Protein AF-A0A1Y0HPJ5-F1 (afdb_monomer_lite)

Secondary structure (DSSP, 8-state):
-----------------------S------S------TTHHHHHHHHHHHHHHHHHHHHH---HHHHHHHHHHHHHHHHHHTS-S-HHHHHHHHHHHHHH-TTS---HHHHHHHHHHHHT-

pLDDT: mean 70.72, std 22.65, range [31.81, 96.0]

Foldseek 3Di:
DDDDDDDDDDDDDDDDDDDDDDDDDDDDDDDDDDDDDPVVVVLVVLLVVLLVVLVVVLVVDPDQQVNLQSVLLSVQLVVLVPDPDALVSSLVSSLVRSVVPVVGNHPSVSSSVSSCVSRPD

Sequence (121 aa):
MFKQISLLSLLVVGLNADNINMQNTGTITNYGTVNNIQNNDSEKAKFDSKIVKLAQSVGSNPNSDDRDTFIGVLEGAKNANQYNISAKEKSEKCIEHSVGLNFLKINVKLARHECEKIFLN

Structure (mmCIF, N/CA/C/O backbone):
data_AF-A0A1Y0HPJ5-F1
#
_entry.id   AF-A0A1Y0HPJ5-F1
#
loop_
_atom_site.group_PDB
_atom_site.id
_atom_site.type_symbol
_atom_site.label_atom_id
_atom_site.label_alt_id
_atom_site.label_comp_id
_atom_site.label_asym_id
_atom_site.label_entity_id
_atom_site.label_seq_id
_atom_site.pdbx_PDB_ins_code
_atom_site.Cartn_x
_atom_site.Cartn_y
_atom_site.Cartn_z
_atom_site.occupancy
_atom_site.B_iso_or_equiv
_atom_site.auth_seq_id
_atom_site.auth_comp_id
_atom_site.auth_asym_id
_atom_site.auth_atom_id
_atom_site.pdbx_PDB_model_num
ATOM 1 N N . MET A 1 1 ? -37.976 -16.311 -25.067 1.00 50.56 1 MET A N 1
ATOM 2 C CA . MET A 1 1 ? -36.966 -16.677 -24.045 1.00 50.56 1 MET A CA 1
ATOM 3 C C . MET A 1 1 ? -35.683 -15.895 -24.325 1.00 50.56 1 MET A C 1
ATOM 5 O O . MET A 1 1 ? -35.414 -15.682 -25.496 1.00 50.56 1 MET A O 1
ATOM 9 N N . PHE A 1 2 ? -34.948 -15.525 -23.262 1.00 40.94 2 PHE A N 1
ATOM 10 C CA . PHE A 1 2 ? -33.711 -14.707 -23.154 1.00 40.94 2 PHE A CA 1
ATOM 11 C C . PHE A 1 2 ? -33.847 -13.253 -22.626 1.00 40.94 2 PHE A C 1
ATOM 13 O O . PHE A 1 2 ? -34.012 -12.300 -23.370 1.00 40.94 2 PHE A O 1
ATOM 20 N N . LYS A 1 3 ? -33.800 -13.194 -21.281 1.00 38.97 3 LYS A N 1
ATOM 21 C CA . LYS A 1 3 ? -33.119 -12.316 -20.291 1.00 38.97 3 LYS A CA 1
ATOM 22 C C . LYS A 1 3 ? -32.933 -10.789 -20.489 1.00 38.97 3 LYS A C 1
ATOM 24 O O . LYS A 1 3 ? -32.384 -10.322 -21.475 1.00 38.97 3 LYS A O 1
ATOM 29 N N . GLN A 1 4 ? -33.274 -10.076 -19.402 1.00 47.34 4 GLN A N 1
ATOM 30 C CA . GLN A 1 4 ? -32.910 -8.702 -19.004 1.00 47.34 4 GLN A CA 1
ATOM 31 C C . GLN A 1 4 ? -31.401 -8.408 -19.055 1.00 47.34 4 GLN A C 1
ATOM 33 O O . GLN A 1 4 ? -30.631 -9.261 -18.620 1.00 47.34 4 GLN A O 1
ATOM 38 N N . ILE A 1 5 ? -31.036 -7.149 -19.350 1.00 55.66 5 ILE A N 1
ATOM 39 C CA . ILE A 1 5 ? -30.035 -6.371 -18.590 1.00 55.66 5 ILE A CA 1
ATOM 40 C C . ILE A 1 5 ? -30.529 -4.918 -18.471 1.00 55.66 5 ILE A C 1
ATOM 42 O O . ILE A 1 5 ? -30.814 -4.257 -19.465 1.00 55.66 5 ILE A O 1
ATOM 46 N N . SER A 1 6 ? -30.649 -4.467 -17.223 1.00 49.38 6 SER A N 1
ATOM 47 C CA . SER A 1 6 ? -30.836 -3.080 -16.789 1.00 49.38 6 SER A CA 1
ATOM 48 C C . SER A 1 6 ? -29.515 -2.320 -16.907 1.00 49.38 6 SER A C 1
ATOM 50 O O . SER A 1 6 ? -28.481 -2.882 -16.551 1.00 49.38 6 SER A O 1
ATOM 52 N N . LEU A 1 7 ? -29.539 -1.044 -17.298 1.00 35.84 7 LEU A N 1
ATOM 53 C CA . LEU A 1 7 ? -28.517 -0.105 -16.843 1.00 35.84 7 LEU A CA 1
ATOM 54 C C . LEU A 1 7 ? -29.135 1.279 -16.618 1.00 35.84 7 LEU A C 1
ATOM 56 O O . LEU A 1 7 ? -29.641 1.920 -17.537 1.00 35.84 7 LEU A O 1
ATOM 60 N N . LEU A 1 8 ? -29.110 1.670 -15.345 1.00 40.19 8 LEU A N 1
ATOM 61 C CA . LEU A 1 8 ? -29.495 2.955 -14.775 1.00 40.19 8 LEU A CA 1
ATOM 62 C C . LEU A 1 8 ? -29.029 4.139 -15.636 1.00 40.19 8 LEU A C 1
ATOM 64 O O . LEU A 1 8 ? -27.839 4.328 -15.881 1.00 40.19 8 LEU A O 1
ATOM 68 N N . SER A 1 9 ? -29.984 4.981 -16.006 1.00 42.53 9 SER A N 1
ATOM 69 C CA . SER A 1 9 ? -29.778 6.338 -16.497 1.00 42.53 9 SER A CA 1
ATOM 70 C C . SER A 1 9 ? -29.038 7.182 -15.453 1.00 42.53 9 SER A C 1
ATOM 72 O O . SER A 1 9 ? -29.535 7.377 -14.342 1.00 42.53 9 SER A O 1
ATOM 74 N N . LEU A 1 10 ? -27.849 7.670 -15.824 1.00 37.00 10 LEU A N 1
ATOM 75 C CA . LEU A 1 10 ? -27.049 8.619 -15.050 1.00 37.00 10 LEU A CA 1
ATOM 76 C C . LEU A 1 10 ? -27.862 9.886 -14.752 1.00 37.00 10 LEU A C 1
ATOM 78 O O . LEU A 1 10 ? -28.346 10.560 -15.661 1.00 37.00 10 LEU A O 1
ATOM 82 N N . LEU A 1 11 ? -27.961 10.224 -13.468 1.00 34.38 11 LEU A N 1
ATOM 83 C CA . LEU A 1 11 ? -28.509 11.485 -12.992 1.00 34.38 11 LEU A CA 1
ATOM 84 C C . LEU A 1 11 ? -27.451 12.585 -13.173 1.00 34.38 11 LEU A C 1
ATOM 86 O O . LEU A 1 11 ? -26.412 12.573 -12.515 1.00 34.38 11 LEU A O 1
ATOM 90 N N . VAL A 1 12 ? -27.723 13.530 -14.072 1.00 45.22 12 VAL A N 1
ATOM 91 C CA . VAL A 1 12 ? -26.982 14.791 -14.199 1.00 45.22 12 VAL A CA 1
ATOM 92 C C . VAL A 1 12 ? -27.543 15.762 -13.165 1.00 45.22 12 VAL A C 1
ATOM 94 O O . VAL A 1 12 ? -28.727 16.090 -13.216 1.00 45.22 12 VAL A O 1
ATOM 97 N N . VAL A 1 13 ? -26.706 16.247 -12.247 1.00 46.12 13 VAL A N 1
ATOM 98 C CA . VAL A 1 13 ? -27.042 17.393 -11.391 1.00 46.12 13 VAL A CA 1
ATOM 99 C C . VAL A 1 13 ? -25.976 18.461 -11.597 1.00 46.12 13 VAL A C 1
ATOM 101 O O . VAL A 1 13 ? -24.781 18.196 -11.477 1.00 46.12 13 VAL A O 1
ATOM 104 N N . GLY A 1 14 ? -26.441 19.638 -12.018 1.00 34.31 14 GLY A N 1
ATOM 105 C CA . GLY A 1 14 ? -25.637 20.760 -12.481 1.00 34.31 14 GLY A CA 1
ATOM 106 C C . GLY A 1 14 ? -24.809 21.449 -11.397 1.00 34.31 14 GLY A C 1
ATOM 107 O O . GLY A 1 14 ? -25.139 21.444 -10.213 1.00 34.31 14 GLY A O 1
ATOM 108 N N . LEU A 1 15 ? -23.727 22.071 -11.863 1.00 37.12 15 LEU A N 1
ATOM 109 C CA . LEU A 1 15 ? -22.862 22.975 -11.117 1.00 37.12 15 LEU A CA 1
ATOM 110 C C . LEU A 1 15 ? -23.517 24.362 -11.089 1.00 37.12 15 LEU A C 1
ATOM 112 O O . LEU A 1 15 ? -23.621 25.003 -12.133 1.00 37.12 15 LEU A O 1
ATOM 116 N N . ASN A 1 16 ? -23.920 24.838 -9.911 1.00 39.84 16 ASN A N 1
ATOM 117 C CA . ASN A 1 16 ? -24.113 26.268 -9.695 1.00 39.84 16 ASN A CA 1
ATOM 118 C C . ASN A 1 16 ? -22.789 26.853 -9.204 1.00 39.84 16 ASN A C 1
ATOM 120 O O . ASN A 1 16 ? -22.209 26.386 -8.224 1.00 39.84 16 ASN A O 1
ATOM 124 N N . ALA A 1 17 ? -22.303 27.834 -9.957 1.00 40.03 17 ALA A N 1
ATOM 125 C CA . ALA A 1 17 ? -21.129 28.617 -9.642 1.00 40.03 17 ALA A CA 1
ATOM 126 C C . ALA A 1 17 ? -21.461 29.603 -8.521 1.00 40.03 17 ALA A C 1
ATOM 128 O O . ALA A 1 17 ? -22.295 30.482 -8.721 1.00 40.03 17 ALA A O 1
ATOM 129 N N . ASP A 1 18 ? -20.759 29.487 -7.395 1.00 33.62 18 ASP A N 1
ATOM 130 C CA . ASP A 1 18 ? -20.611 30.586 -6.450 1.00 33.62 18 ASP A CA 1
ATOM 131 C C . ASP A 1 18 ? -19.148 31.026 -6.382 1.00 33.62 18 ASP A C 1
ATOM 133 O O . ASP A 1 18 ? -18.198 30.246 -6.303 1.00 33.62 18 ASP A O 1
ATOM 137 N N . ASN A 1 19 ? -19.034 32.339 -6.506 1.00 41.69 19 ASN A N 1
ATOM 138 C CA . ASN A 1 19 ? -17.877 33.188 -6.682 1.00 41.69 19 ASN A CA 1
ATOM 139 C C . ASN A 1 19 ? -16.929 33.107 -5.473 1.00 41.69 19 ASN A C 1
ATOM 141 O O . ASN A 1 19 ? -17.256 33.607 -4.397 1.00 41.69 19 ASN A O 1
ATOM 145 N N . ILE A 1 20 ? -15.745 32.510 -5.645 1.00 37.66 20 ILE A N 1
ATOM 146 C CA . ILE A 1 20 ? -14.685 32.556 -4.632 1.00 37.66 20 ILE A CA 1
ATOM 147 C C . ILE A 1 20 ? -13.517 33.362 -5.185 1.00 37.66 20 ILE A C 1
ATOM 149 O O . ILE A 1 20 ? -12.767 32.932 -6.059 1.00 37.66 20 ILE A O 1
ATOM 153 N N . ASN A 1 21 ? -13.404 34.559 -4.623 1.00 34.41 21 ASN A N 1
ATOM 154 C CA . ASN A 1 21 ? -12.303 35.492 -4.756 1.00 34.41 21 ASN A CA 1
ATOM 155 C C . ASN A 1 21 ? -10.961 34.770 -4.506 1.00 34.41 21 ASN A C 1
ATOM 157 O O . ASN A 1 21 ? -10.647 34.370 -3.383 1.00 34.41 21 ASN A O 1
ATOM 161 N N . MET A 1 22 ? -10.193 34.564 -5.578 1.00 39.38 22 MET A N 1
ATOM 162 C CA . MET A 1 22 ? -8.833 34.025 -5.559 1.00 39.38 22 MET A CA 1
ATOM 163 C C . MET A 1 22 ? -7.899 35.015 -4.862 1.00 39.38 22 MET A C 1
ATOM 165 O O . MET A 1 22 ? -7.438 35.952 -5.505 1.00 39.38 22 MET A O 1
ATOM 169 N N . GLN A 1 23 ? -7.573 34.792 -3.585 1.00 33.00 23 GLN A N 1
ATOM 170 C CA . GLN A 1 23 ? -6.423 35.435 -2.933 1.00 33.00 23 GLN A CA 1
ATOM 171 C C . GLN A 1 23 ? -6.022 34.728 -1.620 1.00 33.00 23 GLN A C 1
ATOM 173 O O . GLN A 1 23 ? -6.249 35.231 -0.528 1.00 33.00 23 GLN A O 1
ATOM 178 N N . ASN A 1 24 ? -5.431 33.531 -1.730 1.00 36.47 24 ASN A N 1
ATOM 179 C CA . ASN A 1 24 ? -4.173 33.179 -1.050 1.00 36.47 24 ASN A CA 1
ATOM 180 C C . ASN A 1 24 ? -3.705 31.761 -1.426 1.00 36.47 24 ASN A C 1
ATOM 182 O O . ASN A 1 24 ? -4.347 30.759 -1.137 1.00 36.47 24 ASN A O 1
ATOM 186 N N . THR A 1 25 ? -2.572 31.738 -2.122 1.00 40.75 25 THR A N 1
ATOM 187 C CA . THR A 1 25 ? -1.511 30.722 -2.166 1.00 40.75 25 THR A CA 1
ATOM 188 C C . THR A 1 25 ? -1.753 29.364 -1.479 1.00 40.75 25 THR A C 1
ATOM 190 O O . THR A 1 25 ? -1.746 29.264 -0.257 1.00 40.75 25 THR A O 1
ATOM 193 N N . GLY A 1 26 ? -1.779 28.302 -2.294 1.00 40.56 26 GLY A N 1
ATOM 194 C CA . GLY A 1 26 ? -1.289 26.968 -1.927 1.00 40.56 26 GLY A CA 1
ATOM 195 C C . GLY A 1 26 ? -2.139 26.174 -0.937 1.00 40.56 26 GLY A C 1
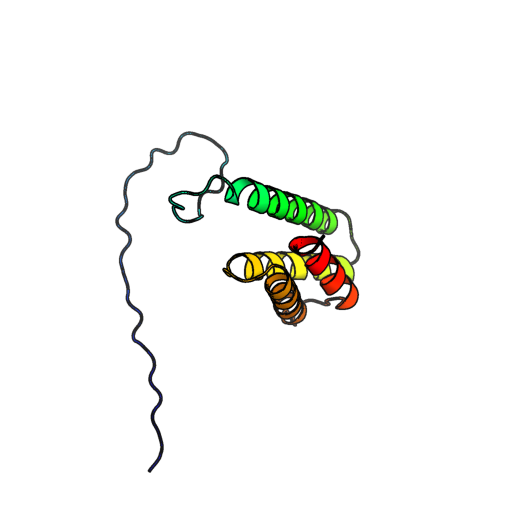ATOM 196 O O . GLY A 1 26 ? -1.737 25.974 0.205 1.00 40.56 26 GLY A O 1
ATOM 197 N N . THR A 1 27 ? -3.285 25.643 -1.362 1.00 31.81 27 THR A N 1
ATOM 198 C CA . THR A 1 27 ? -3.982 24.597 -0.595 1.00 31.81 27 THR A CA 1
ATOM 199 C C . THR A 1 27 ? -4.789 23.714 -1.541 1.00 31.81 27 THR A C 1
ATOM 201 O O . THR A 1 27 ? -5.567 24.207 -2.352 1.00 31.81 27 THR A O 1
ATOM 204 N N . ILE A 1 28 ? -4.572 22.3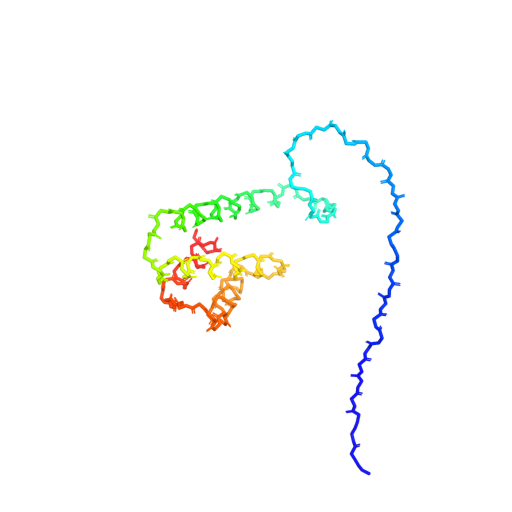99 -1.473 1.00 41.91 28 ILE A N 1
ATOM 205 C CA . ILE A 1 28 ? -5.368 21.406 -2.199 1.00 41.91 28 ILE A CA 1
ATOM 206 C C . ILE A 1 28 ? -6.728 21.323 -1.501 1.00 41.91 28 ILE A C 1
ATOM 208 O O . ILE A 1 28 ? -6.854 20.694 -0.453 1.00 41.91 28 ILE A O 1
ATOM 212 N N . THR A 1 29 ? -7.744 21.953 -2.079 1.00 37.34 29 THR A N 1
ATOM 213 C CA . THR A 1 29 ? -9.148 21.784 -1.698 1.00 37.34 29 THR A CA 1
ATOM 214 C C . THR A 1 29 ? -9.849 20.929 -2.741 1.00 37.34 29 THR A C 1
ATOM 216 O O . THR A 1 29 ? -10.274 21.431 -3.774 1.00 37.34 29 THR A O 1
ATOM 219 N N . ASN A 1 30 ? -10.001 19.634 -2.450 1.00 39.22 30 ASN A N 1
ATOM 220 C CA . ASN A 1 30 ? -11.272 18.954 -2.700 1.00 39.22 30 ASN A CA 1
ATOM 221 C C . ASN A 1 30 ? -11.362 17.653 -1.889 1.00 39.22 30 ASN A C 1
ATOM 223 O O . ASN A 1 30 ? -10.939 16.597 -2.346 1.00 39.22 30 ASN A O 1
ATOM 227 N N . TYR A 1 31 ? -11.901 17.729 -0.676 1.00 42.97 31 TYR A N 1
ATOM 228 C CA . TYR A 1 31 ? -12.527 16.583 -0.020 1.00 42.97 31 TYR A CA 1
ATOM 229 C C . TYR A 1 31 ? -13.805 17.094 0.626 1.00 42.97 31 TYR A C 1
ATOM 231 O O . TYR A 1 31 ? -13.793 18.137 1.280 1.00 42.97 31 TYR A O 1
ATOM 239 N N . GLY A 1 32 ? -14.903 16.394 0.345 1.00 35.97 32 GLY A N 1
ATOM 240 C CA . GLY A 1 32 ? -16.249 16.777 0.738 1.00 35.97 32 GLY A CA 1
ATOM 241 C C . GLY A 1 32 ? -16.348 17.163 2.209 1.00 35.97 32 GLY A C 1
ATOM 242 O O . GLY A 1 32 ? -15.648 16.635 3.070 1.00 35.97 32 GLY A O 1
ATOM 243 N N . THR A 1 33 ? -17.237 18.111 2.466 1.00 35.47 33 THR A N 1
ATOM 244 C CA . THR A 1 33 ? -17.642 18.581 3.784 1.00 35.47 33 THR A CA 1
ATOM 245 C C . THR A 1 33 ? -17.907 17.399 4.723 1.00 35.47 33 THR A C 1
ATOM 247 O O . THR A 1 33 ? -1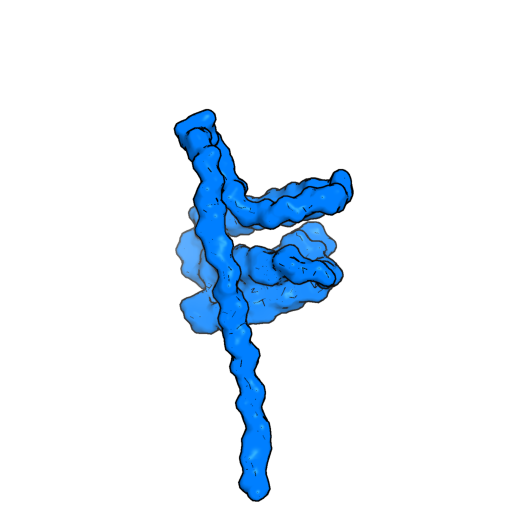8.915 16.707 4.587 1.00 35.47 33 THR A O 1
ATOM 250 N N . VAL A 1 34 ? -17.011 17.159 5.685 1.00 37.94 34 VAL A N 1
ATOM 251 C CA . VAL A 1 34 ? -17.247 16.217 6.785 1.00 37.94 34 VAL A CA 1
ATOM 252 C C . VAL A 1 34 ? -17.738 17.020 7.982 1.00 37.94 34 VAL A C 1
ATOM 254 O O . VAL A 1 34 ? -16.965 17.685 8.670 1.00 37.94 34 VAL A O 1
ATOM 257 N N . ASN A 1 35 ? -19.046 16.963 8.223 1.00 32.59 35 ASN A N 1
ATOM 258 C CA . ASN A 1 35 ? -19.622 17.390 9.489 1.00 32.59 35 ASN A CA 1
ATOM 259 C C . ASN A 1 35 ? -19.249 16.367 10.574 1.00 32.59 35 ASN A C 1
ATOM 261 O O . ASN A 1 35 ? -19.736 15.242 10.549 1.00 32.59 35 ASN A O 1
ATOM 265 N N . ASN A 1 36 ? -18.461 16.833 11.548 1.00 40.69 36 ASN A N 1
ATOM 266 C CA . ASN A 1 36 ? -18.211 16.256 12.873 1.00 40.69 36 ASN A CA 1
ATOM 267 C C . ASN A 1 36 ? -17.365 14.960 12.934 1.00 40.69 36 ASN A C 1
ATOM 269 O O . ASN A 1 36 ? -17.728 13.958 12.335 1.00 40.69 36 ASN A O 1
ATOM 273 N N . ILE A 1 37 ? -16.263 14.998 13.707 1.00 40.50 37 ILE A N 1
ATOM 274 C CA . ILE A 1 37 ? -15.660 13.949 14.574 1.00 40.50 37 ILE A CA 1
ATOM 275 C C . ILE A 1 37 ? -14.148 14.238 14.708 1.00 40.50 37 ILE A C 1
ATOM 277 O O . ILE A 1 37 ? -13.340 13.861 13.862 1.00 40.50 37 ILE A O 1
ATOM 281 N N . GLN A 1 38 ? -13.752 14.861 15.822 1.00 44.50 38 GLN A N 1
ATOM 282 C CA . GLN A 1 38 ? -12.366 15.211 16.194 1.00 44.50 38 GLN A CA 1
ATOM 283 C C . GLN A 1 38 ? -11.372 14.020 16.278 1.00 44.50 38 GLN A C 1
ATOM 285 O O . GLN A 1 38 ? -10.189 14.231 16.522 1.00 44.50 38 GLN A O 1
ATOM 290 N N . ASN A 1 39 ? -11.811 12.772 16.062 1.00 44.41 39 ASN A N 1
ATOM 291 C CA . ASN A 1 39 ? -10.938 11.587 15.986 1.00 44.41 39 ASN A CA 1
ATOM 292 C C . ASN A 1 39 ? -10.376 11.322 14.577 1.00 44.41 39 ASN A C 1
ATOM 294 O O . ASN A 1 39 ? -9.339 10.673 14.445 1.00 44.41 39 ASN A O 1
ATOM 298 N N . ASN A 1 40 ? -11.033 11.826 13.528 1.00 51.09 40 ASN A N 1
ATOM 299 C CA . ASN A 1 40 ? -10.686 11.508 12.139 1.00 51.09 40 ASN A CA 1
ATOM 300 C C . ASN A 1 40 ? -9.401 12.225 11.676 1.00 51.09 40 ASN A C 1
ATOM 302 O O . ASN A 1 40 ? -8.672 11.733 10.816 1.00 51.09 40 ASN A O 1
ATOM 306 N N . ASP A 1 41 ? -9.062 13.352 12.309 1.00 59.72 41 ASP A N 1
ATOM 307 C CA . ASP A 1 41 ? -7.878 14.143 11.965 1.00 59.72 41 ASP A CA 1
ATOM 308 C C . ASP A 1 41 ? -6.569 13.409 12.284 1.00 59.72 41 ASP A C 1
ATOM 310 O O . ASP A 1 41 ? -5.595 13.530 11.542 1.00 59.72 41 ASP A O 1
ATOM 314 N N . SER A 1 42 ? -6.537 12.597 13.350 1.00 69.12 42 SER A N 1
ATOM 315 C CA . SER A 1 42 ? -5.329 11.859 13.746 1.00 69.12 42 SER A CA 1
ATOM 316 C C . SER A 1 42 ? -5.032 10.692 12.805 1.00 69.12 42 SER A C 1
ATOM 318 O O . SER A 1 42 ? -3.891 10.512 12.378 1.00 69.12 42 SER A O 1
ATOM 320 N N . GLU A 1 43 ? -6.046 9.903 12.448 1.00 73.50 43 GLU A N 1
ATOM 321 C CA . GLU A 1 43 ? -5.879 8.774 11.527 1.00 73.50 43 GLU A CA 1
ATOM 322 C C . GLU A 1 43 ? -5.591 9.253 10.106 1.00 73.50 43 GLU A C 1
ATOM 324 O O . GLU A 1 43 ? -4.697 8.717 9.444 1.00 73.50 43 GLU A O 1
ATOM 329 N N . LYS A 1 44 ? -6.255 10.331 9.676 1.00 78.00 44 LYS A N 1
ATOM 330 C CA . LYS A 1 44 ? -5.953 10.997 8.412 1.00 78.00 44 LYS A CA 1
ATOM 331 C C . LYS A 1 44 ? -4.525 11.543 8.387 1.00 78.00 44 LYS A C 1
ATOM 333 O O . LYS A 1 44 ? -3.802 11.278 7.432 1.00 78.00 44 LYS A O 1
ATOM 338 N N . ALA A 1 45 ? -4.079 12.236 9.436 1.00 77.31 45 ALA A N 1
ATOM 339 C CA . ALA A 1 45 ? -2.710 12.751 9.509 1.00 77.31 45 ALA A CA 1
ATOM 340 C C . ALA A 1 45 ? -1.658 11.628 9.500 1.00 77.31 45 ALA A C 1
ATOM 342 O O . ALA A 1 45 ? -0.616 11.757 8.852 1.00 77.31 45 ALA A O 1
ATOM 343 N N . LYS A 1 46 ? -1.928 10.500 10.176 1.00 81.81 46 LYS A N 1
ATOM 344 C CA . LYS A 1 46 ? -1.064 9.308 10.130 1.00 81.81 46 LYS A CA 1
ATOM 345 C C . LYS A 1 46 ? -0.990 8.733 8.720 1.00 81.81 46 LYS A C 1
ATOM 347 O O . LYS A 1 46 ? 0.110 8.454 8.246 1.00 81.81 46 LYS A O 1
ATOM 352 N N . PHE A 1 47 ? -2.130 8.580 8.051 1.00 87.12 47 PHE A N 1
ATOM 353 C CA . PHE A 1 47 ? -2.182 8.110 6.669 1.00 87.12 47 PHE A CA 1
ATOM 354 C C . PHE A 1 47 ? -1.408 9.048 5.734 1.00 87.12 47 PHE A C 1
ATOM 356 O O . PHE A 1 47 ? -0.489 8.598 5.050 1.00 87.12 47 PHE A O 1
ATOM 363 N N . ASP A 1 48 ? -1.693 10.351 5.777 1.00 82.38 48 ASP A N 1
ATOM 364 C CA . ASP A 1 48 ? -1.036 11.362 4.942 1.00 82.38 48 ASP A CA 1
ATOM 365 C C . ASP A 1 48 ? 0.489 11.355 5.152 1.00 82.38 48 ASP A C 1
ATOM 367 O O . ASP A 1 48 ? 1.252 11.371 4.186 1.00 82.38 48 ASP A O 1
ATOM 371 N N . SER A 1 49 ? 0.957 11.227 6.400 1.00 84.25 49 SER A N 1
ATOM 372 C CA . SER A 1 49 ? 2.388 11.103 6.708 1.00 84.25 49 SER A CA 1
ATOM 373 C C . SER A 1 49 ? 3.029 9.872 6.057 1.00 84.25 49 SER A C 1
ATOM 375 O O . SER A 1 49 ? 4.128 9.964 5.501 1.00 84.25 49 SER A O 1
ATOM 377 N N . LYS A 1 50 ? 2.356 8.716 6.094 1.00 88.38 50 LYS A N 1
ATOM 378 C CA . LYS A 1 50 ? 2.855 7.480 5.473 1.00 88.38 50 LYS A CA 1
ATOM 379 C C . LYS A 1 50 ? 2.874 7.585 3.945 1.00 88.38 50 LYS A C 1
ATOM 381 O O . LYS A 1 50 ? 3.857 7.172 3.333 1.00 88.38 50 LYS A O 1
ATOM 386 N N . ILE A 1 51 ? 1.859 8.209 3.343 1.00 89.19 51 ILE A N 1
ATOM 387 C CA . ILE A 1 51 ? 1.815 8.483 1.899 1.00 89.19 51 ILE A CA 1
ATOM 388 C C . ILE A 1 51 ? 2.952 9.411 1.466 1.00 89.19 51 ILE A C 1
ATOM 390 O O . ILE A 1 51 ? 3.615 9.131 0.470 1.00 89.19 51 ILE A O 1
ATOM 394 N N . VAL A 1 52 ? 3.230 10.480 2.217 1.00 85.50 52 VAL A N 1
ATOM 395 C CA . VAL A 1 52 ? 4.340 11.396 1.908 1.00 85.50 52 VAL A CA 1
ATOM 396 C C . VAL A 1 52 ? 5.687 10.672 1.963 1.00 85.50 52 VAL A C 1
ATOM 398 O O . VAL A 1 52 ? 6.499 10.835 1.054 1.00 85.50 52 VAL A O 1
ATOM 401 N N . LYS A 1 53 ? 5.917 9.829 2.979 1.00 83.50 53 LYS A N 1
ATOM 402 C CA . LYS A 1 53 ? 7.145 9.018 3.078 1.00 83.50 53 LYS A CA 1
ATOM 403 C C . LYS A 1 53 ? 7.300 8.070 1.889 1.00 83.50 53 LYS A C 1
ATOM 405 O O . LYS A 1 53 ? 8.386 7.975 1.328 1.00 83.50 53 LYS A O 1
ATOM 410 N N . LEU A 1 54 ? 6.219 7.410 1.476 1.00 85.00 54 LEU A N 1
ATOM 411 C CA . LEU A 1 54 ? 6.240 6.520 0.316 1.00 85.00 54 LEU A CA 1
ATOM 412 C C . LEU A 1 54 ? 6.498 7.287 -0.994 1.00 85.00 54 LEU A C 1
ATOM 414 O O . LEU A 1 54 ? 7.277 6.842 -1.832 1.00 85.00 54 LEU A O 1
ATOM 418 N N . ALA A 1 55 ? 5.908 8.475 -1.156 1.00 84.69 55 ALA A N 1
ATOM 419 C CA . ALA A 1 55 ? 6.156 9.336 -2.313 1.00 84.69 55 ALA A CA 1
ATOM 420 C C . ALA A 1 55 ? 7.619 9.803 -2.400 1.00 84.69 55 ALA A C 1
ATOM 422 O O . ALA A 1 55 ? 8.168 9.913 -3.494 1.00 84.69 55 ALA A O 1
ATOM 423 N N . GLN A 1 56 ? 8.285 10.018 -1.262 1.00 82.25 56 GLN A N 1
ATOM 424 C CA . GLN A 1 56 ? 9.725 10.292 -1.236 1.00 82.25 56 GLN A CA 1
ATOM 425 C C . GLN A 1 56 ? 10.539 9.085 -1.727 1.00 82.25 56 GLN A C 1
ATOM 427 O O . GLN A 1 56 ? 11.486 9.269 -2.489 1.00 82.25 56 GLN A O 1
ATOM 432 N N . SER A 1 57 ? 10.138 7.852 -1.387 1.00 77.81 57 SER A N 1
ATOM 433 C CA . SER A 1 57 ? 10.788 6.627 -1.884 1.00 77.81 57 SER A CA 1
ATOM 434 C C . SER A 1 57 ? 10.727 6.485 -3.409 1.00 77.81 57 SER A C 1
ATOM 436 O O . SER A 1 57 ? 11.676 5.975 -3.999 1.00 77.81 57 SER A O 1
ATOM 438 N N . VAL A 1 58 ? 9.678 7.002 -4.062 1.00 79.44 58 VAL A N 1
ATOM 439 C CA . VAL A 1 58 ? 9.595 7.085 -5.536 1.00 79.44 58 VAL A CA 1
ATOM 440 C C . VAL A 1 58 ? 10.681 8.004 -6.105 1.00 79.44 58 VAL A C 1
ATOM 442 O O . VAL A 1 58 ? 11.271 7.694 -7.135 1.00 79.44 58 VAL A O 1
ATOM 445 N N . GLY A 1 59 ? 10.949 9.138 -5.450 1.00 73.69 59 GLY A N 1
ATOM 446 C CA . GLY A 1 59 ? 11.962 10.103 -5.892 1.00 73.69 59 GLY A CA 1
ATOM 447 C C . GLY A 1 59 ? 13.402 9.673 -5.595 1.00 73.69 59 GLY A C 1
ATOM 448 O O . GLY A 1 59 ? 14.320 10.101 -6.290 1.00 73.69 59 GLY A O 1
ATOM 449 N N . SER A 1 60 ? 13.608 8.835 -4.576 1.00 75.25 60 SER A N 1
ATOM 450 C CA . SER A 1 60 ? 14.938 8.393 -4.134 1.00 75.25 60 SER A CA 1
ATOM 451 C C . SER A 1 60 ? 15.391 7.049 -4.713 1.00 75.25 60 SER A C 1
ATOM 453 O O . SER A 1 60 ? 16.573 6.732 -4.591 1.00 75.25 60 SER A O 1
ATOM 455 N N . ASN A 1 61 ? 14.499 6.257 -5.320 1.00 67.88 61 ASN A N 1
ATOM 456 C CA . ASN A 1 61 ? 14.847 4.954 -5.889 1.00 67.88 61 ASN A CA 1
ATOM 457 C C . ASN A 1 61 ? 14.850 5.011 -7.434 1.00 67.88 61 ASN A C 1
ATOM 459 O O . ASN A 1 61 ? 13.781 5.043 -8.044 1.00 67.88 61 ASN A O 1
ATOM 463 N N . PRO A 1 62 ? 16.028 5.046 -8.092 1.00 58.25 62 PRO A N 1
ATOM 464 C CA . PRO A 1 62 ? 16.122 5.115 -9.551 1.00 58.25 62 PRO A CA 1
ATOM 465 C C . PRO A 1 62 ? 15.836 3.772 -10.244 1.00 58.25 62 PRO A C 1
ATOM 467 O O . PRO A 1 62 ? 15.699 3.747 -11.467 1.00 58.25 62 PRO A O 1
ATOM 470 N N . ASN A 1 63 ? 15.739 2.664 -9.496 1.00 68.38 63 ASN A N 1
ATOM 471 C CA . ASN A 1 63 ? 15.379 1.359 -10.052 1.00 68.38 63 ASN A CA 1
ATOM 472 C C . ASN A 1 63 ? 13.929 1.383 -10.550 1.00 68.38 63 ASN A C 1
ATOM 474 O O . ASN A 1 63 ? 13.018 1.669 -9.772 1.00 68.38 63 ASN A O 1
ATOM 478 N N . SER A 1 64 ? 13.708 1.044 -11.826 1.00 70.50 64 SER A N 1
ATOM 479 C CA . SER A 1 64 ? 12.375 1.073 -12.449 1.00 70.50 64 SER A CA 1
ATOM 480 C C . SER A 1 64 ? 11.353 0.237 -11.685 1.00 70.50 64 SER A C 1
ATOM 482 O O . SER A 1 64 ? 10.250 0.704 -11.441 1.00 70.50 64 SER A O 1
ATOM 484 N N . ASP A 1 65 ? 11.739 -0.959 -11.248 1.00 76.88 65 ASP A N 1
ATOM 485 C CA . ASP A 1 65 ? 10.783 -1.956 -10.759 1.00 76.88 65 ASP A CA 1
ATOM 486 C C . ASP A 1 65 ? 10.289 -1.639 -9.331 1.00 76.88 65 ASP A C 1
ATOM 488 O O . ASP A 1 65 ? 9.100 -1.761 -9.025 1.00 76.88 65 ASP A O 1
ATOM 492 N N . ASP A 1 66 ? 11.170 -1.149 -8.454 1.00 84.31 66 ASP A N 1
ATOM 493 C CA . ASP A 1 66 ? 10.774 -0.691 -7.115 1.00 84.31 66 ASP A CA 1
ATOM 494 C C . ASP A 1 66 ? 9.996 0.626 -7.194 1.00 84.31 66 ASP A C 1
ATOM 496 O O . ASP A 1 66 ? 9.008 0.815 -6.485 1.00 84.31 66 ASP A O 1
ATOM 500 N N . ARG A 1 67 ? 10.420 1.534 -8.081 1.00 85.56 67 ARG A N 1
ATOM 501 C CA . ARG A 1 67 ? 9.738 2.808 -8.312 1.00 85.56 67 ARG A CA 1
ATOM 502 C C . ARG A 1 67 ? 8.310 2.587 -8.809 1.00 85.56 67 ARG A C 1
ATOM 504 O O . ARG A 1 67 ? 7.387 3.181 -8.255 1.00 85.56 67 ARG A O 1
ATOM 511 N N . ASP A 1 68 ? 8.128 1.718 -9.799 1.00 87.56 68 ASP A N 1
ATOM 512 C CA . ASP A 1 68 ? 6.817 1.325 -10.320 1.00 87.56 68 ASP A CA 1
ATOM 513 C C . ASP A 1 68 ? 5.968 0.676 -9.224 1.00 87.56 68 ASP A C 1
ATOM 515 O O . ASP A 1 68 ? 4.788 0.996 -9.076 1.00 87.56 68 ASP A O 1
ATOM 519 N N . THR A 1 69 ? 6.583 -0.163 -8.383 1.00 88.94 69 THR A N 1
ATOM 520 C CA . THR A 1 69 ? 5.914 -0.752 -7.217 1.00 88.94 69 THR A CA 1
ATOM 521 C C . THR A 1 69 ? 5.407 0.317 -6.251 1.00 88.94 69 THR A C 1
ATOM 523 O O . THR A 1 69 ? 4.245 0.277 -5.851 1.00 88.94 69 THR A O 1
ATOM 526 N N . PHE A 1 70 ? 6.231 1.304 -5.896 1.00 89.00 70 PHE A N 1
ATOM 527 C CA . PHE A 1 70 ? 5.820 2.388 -5.003 1.00 89.00 70 PHE A CA 1
ATOM 528 C C . PHE A 1 70 ? 4.729 3.275 -5.612 1.00 89.00 70 PHE A C 1
ATOM 530 O O . PHE A 1 70 ? 3.816 3.685 -4.894 1.00 89.00 70 PHE A O 1
ATOM 537 N N . ILE A 1 71 ? 4.777 3.539 -6.922 1.00 89.94 71 ILE A N 1
ATOM 538 C CA . ILE A 1 71 ? 3.706 4.248 -7.639 1.00 89.94 71 ILE A CA 1
ATOM 539 C C . ILE A 1 71 ? 2.397 3.460 -7.544 1.00 89.94 71 ILE A C 1
ATOM 541 O O . ILE A 1 71 ? 1.377 4.025 -7.148 1.00 89.94 71 ILE A O 1
ATOM 545 N N . GLY A 1 72 ? 2.436 2.153 -7.815 1.00 89.19 72 GLY A N 1
ATOM 546 C CA . GLY A 1 72 ? 1.254 1.302 -7.714 1.00 89.19 72 GLY A CA 1
ATOM 547 C C . GLY A 1 72 ? 0.665 1.277 -6.302 1.00 89.19 72 GLY A C 1
ATOM 548 O O . GLY A 1 72 ? -0.543 1.433 -6.139 1.00 89.19 72 GLY A O 1
ATOM 549 N N . VAL A 1 73 ? 1.516 1.194 -5.273 1.00 93.88 73 VAL A N 1
ATOM 550 C CA . VAL A 1 73 ? 1.084 1.262 -3.865 1.00 93.88 73 VAL A CA 1
ATOM 551 C C . VAL A 1 73 ? 0.464 2.618 -3.522 1.00 93.88 73 VAL A C 1
ATOM 553 O O . VAL A 1 73 ? -0.526 2.661 -2.793 1.00 93.88 73 VAL A O 1
ATOM 556 N N . LEU A 1 74 ? 0.986 3.734 -4.043 1.00 92.56 74 LEU A N 1
ATOM 557 C CA . LEU A 1 74 ? 0.391 5.058 -3.821 1.00 92.56 74 LEU A CA 1
ATOM 558 C C . LEU A 1 74 ? -1.024 5.154 -4.403 1.00 92.56 74 LEU A C 1
ATOM 560 O O . LEU A 1 74 ? -1.918 5.699 -3.749 1.00 92.56 74 LEU A O 1
ATOM 564 N N . GLU A 1 75 ? -1.236 4.640 -5.614 1.00 91.19 75 GLU A N 1
ATOM 565 C CA . GLU A 1 75 ? -2.560 4.595 -6.243 1.00 91.19 75 GLU A CA 1
ATOM 566 C C . GLU A 1 75 ? -3.503 3.660 -5.481 1.00 91.19 75 GLU A C 1
ATOM 568 O O . GLU A 1 75 ? -4.612 4.062 -5.116 1.00 91.19 75 GLU A O 1
ATOM 573 N N . GLY A 1 76 ? -3.032 2.458 -5.138 1.00 91.44 76 GLY A N 1
ATOM 574 C CA . GLY A 1 76 ? -3.794 1.478 -4.371 1.00 91.44 76 GLY A CA 1
ATOM 575 C C . GLY A 1 76 ? -4.188 1.976 -2.985 1.00 91.44 76 GLY A C 1
ATOM 576 O O . GLY A 1 76 ? -5.336 1.815 -2.577 1.00 91.44 76 GLY A O 1
ATOM 577 N N . ALA A 1 77 ? -3.290 2.651 -2.271 1.00 92.50 77 ALA A N 1
ATOM 578 C CA . ALA A 1 77 ? -3.578 3.200 -0.951 1.00 92.50 77 ALA A CA 1
ATOM 579 C C . ALA A 1 77 ? -4.605 4.340 -1.008 1.00 92.50 77 ALA A C 1
ATOM 581 O O . ALA A 1 77 ? -5.512 4.389 -0.174 1.00 92.50 77 ALA A O 1
ATOM 582 N N . LYS A 1 78 ? -4.521 5.230 -2.008 1.00 89.94 78 LYS A N 1
ATOM 583 C CA . LYS A 1 78 ? -5.546 6.263 -2.240 1.00 89.94 78 LYS A CA 1
ATOM 584 C C . LYS A 1 78 ? -6.898 5.632 -2.572 1.00 89.94 78 LYS A C 1
ATOM 586 O O . LYS A 1 78 ? -7.908 6.030 -1.995 1.00 89.94 78 LYS A O 1
ATOM 591 N N . ASN A 1 79 ? -6.909 4.619 -3.444 1.00 89.06 79 ASN A N 1
ATOM 592 C CA . ASN A 1 79 ? -8.123 3.893 -3.802 1.00 89.06 79 ASN A CA 1
ATOM 593 C C . ASN A 1 79 ? -8.720 3.134 -2.608 1.00 89.06 79 ASN A C 1
ATOM 595 O O . ASN A 1 79 ? -9.933 3.075 -2.481 1.00 89.06 79 ASN A O 1
ATOM 599 N N . ALA A 1 80 ? -7.904 2.577 -1.718 1.00 90.12 80 ALA A N 1
ATOM 600 C CA . ALA A 1 80 ? -8.390 1.852 -0.552 1.00 90.12 80 ALA A CA 1
ATOM 601 C C . ALA A 1 80 ? -8.928 2.784 0.548 1.00 90.12 80 ALA A C 1
ATOM 603 O O . ALA A 1 80 ? -9.881 2.443 1.249 1.00 90.12 80 ALA A O 1
ATOM 604 N N . ASN A 1 81 ? -8.337 3.971 0.715 1.00 87.44 81 ASN A N 1
ATOM 605 C CA . ASN A 1 81 ? -8.672 4.845 1.838 1.00 87.44 81 ASN A CA 1
ATOM 606 C C . ASN A 1 81 ? -10.040 5.544 1.714 1.00 87.44 81 ASN A C 1
ATOM 608 O O . ASN A 1 81 ? -10.592 5.966 2.727 1.00 87.44 81 ASN A O 1
ATOM 612 N N . GLN A 1 82 ? -10.607 5.622 0.506 1.00 86.62 82 GLN A N 1
ATOM 613 C CA . GLN A 1 82 ? -11.978 6.113 0.274 1.00 86.62 82 GLN A CA 1
ATOM 614 C C . GLN A 1 82 ? -13.063 5.164 0.810 1.00 86.62 82 GLN A C 1
ATOM 616 O O . GLN A 1 82 ? -14.190 5.600 1.037 1.00 86.62 82 GLN A O 1
ATOM 621 N N . TYR A 1 83 ? -12.755 3.880 1.028 1.00 79.88 83 TYR A N 1
ATOM 622 C CA . TYR A 1 83 ? -13.734 2.935 1.558 1.00 79.88 83 TYR A CA 1
ATOM 623 C C . TYR A 1 83 ? -13.873 3.070 3.078 1.00 79.88 83 TYR A C 1
ATOM 625 O O . TYR A 1 83 ? -12.883 3.133 3.811 1.00 79.88 83 TYR A O 1
ATOM 633 N N . ASN A 1 84 ? -15.111 3.024 3.569 1.00 85.50 84 ASN A N 1
ATOM 634 C CA . ASN A 1 84 ? -15.408 2.951 4.999 1.00 85.50 84 ASN A CA 1
ATOM 635 C C . ASN A 1 84 ? -15.393 1.490 5.490 1.00 85.50 84 ASN A C 1
ATOM 637 O O . ASN A 1 84 ? -16.434 0.917 5.802 1.00 85.50 84 ASN A O 1
ATOM 641 N N . ILE A 1 85 ? -14.208 0.876 5.471 1.00 83.88 85 ILE A N 1
ATOM 642 C CA . ILE A 1 85 ? -13.957 -0.533 5.826 1.00 83.88 85 ILE A CA 1
ATOM 643 C C . ILE A 1 85 ? -12.780 -0.643 6.802 1.00 83.88 85 ILE A C 1
ATOM 645 O O . ILE A 1 85 ? -12.066 0.339 7.037 1.00 83.88 85 ILE A O 1
ATOM 649 N N . SER A 1 86 ? -12.559 -1.833 7.368 1.00 86.12 86 SER A N 1
ATOM 650 C CA . SER A 1 86 ? -11.480 -2.046 8.339 1.00 86.12 86 SER A CA 1
ATOM 651 C C . SER A 1 86 ? -10.091 -1.835 7.726 1.00 86.12 86 SER A C 1
ATOM 653 O O . SER A 1 86 ? -9.882 -2.007 6.526 1.00 86.12 86 SER A O 1
ATOM 655 N N . ALA A 1 87 ? -9.096 -1.523 8.561 1.00 87.75 87 ALA A N 1
ATOM 656 C CA . ALA A 1 87 ? -7.711 -1.347 8.120 1.00 87.75 87 ALA A CA 1
ATOM 657 C C . ALA A 1 87 ? -7.144 -2.580 7.385 1.00 87.75 87 ALA A C 1
ATOM 659 O O . ALA A 1 87 ? -6.404 -2.444 6.411 1.00 87.75 87 ALA A O 1
ATOM 660 N N . LYS A 1 88 ? -7.541 -3.788 7.808 1.00 91.38 88 LYS A N 1
ATOM 661 C CA . LYS A 1 88 ? -7.177 -5.049 7.146 1.00 91.38 88 LYS A CA 1
ATOM 662 C 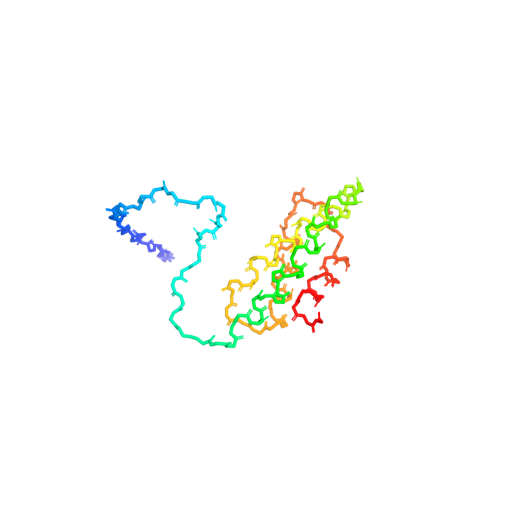C . LYS A 1 88 ? -7.769 -5.149 5.747 1.00 91.38 88 LYS A C 1
ATOM 664 O O . LYS A 1 88 ? -7.054 -5.484 4.809 1.00 91.38 88 LYS A O 1
ATOM 669 N N . GLU A 1 89 ? -9.040 -4.800 5.588 1.00 91.56 89 GLU A N 1
ATOM 670 C CA . GLU A 1 89 ? -9.684 -4.792 4.273 1.00 91.56 89 GLU A CA 1
ATOM 671 C C . GLU A 1 89 ? -9.130 -3.680 3.372 1.00 91.56 89 GLU A C 1
ATOM 673 O O . GLU A 1 89 ? -8.939 -3.908 2.180 1.00 91.56 89 GLU A O 1
ATOM 678 N N . LYS A 1 90 ? -8.788 -2.507 3.928 1.00 90.31 90 LYS A N 1
ATOM 679 C CA . LYS A 1 90 ? -8.075 -1.448 3.193 1.00 90.31 90 LYS A CA 1
ATOM 680 C C . LYS A 1 90 ? -6.712 -1.929 2.693 1.00 90.31 90 LYS A C 1
ATOM 682 O O . LYS A 1 90 ? -6.357 -1.660 1.549 1.00 90.31 90 LYS A O 1
ATOM 687 N N . SER A 1 91 ? -5.965 -2.665 3.515 1.00 93.44 91 SER A N 1
ATOM 688 C CA . SER A 1 91 ? -4.679 -3.244 3.116 1.00 93.44 91 SER A CA 1
ATOM 689 C C . SER A 1 91 ? -4.835 -4.220 1.945 1.00 93.44 91 SER A C 1
ATOM 691 O O . SER A 1 91 ? -4.148 -4.075 0.937 1.00 93.44 91 SER A O 1
ATOM 693 N N . GLU A 1 92 ? -5.803 -5.137 2.003 1.00 96.00 92 GLU A N 1
ATOM 694 C CA . GLU A 1 92 ? -6.057 -6.074 0.898 1.00 96.00 92 GLU A CA 1
ATOM 695 C C . GLU A 1 92 ? -6.554 -5.360 -0.373 1.00 96.00 92 GLU A C 1
ATOM 697 O O . GLU A 1 92 ? -6.088 -5.672 -1.468 1.00 96.00 92 GLU A O 1
ATOM 702 N N . LYS A 1 93 ? -7.411 -4.334 -0.251 1.00 92.00 93 LYS A N 1
ATOM 703 C CA . LYS A 1 93 ? -7.835 -3.498 -1.392 1.00 92.00 93 LYS A CA 1
ATOM 704 C C . LYS A 1 93 ? -6.679 -2.720 -2.020 1.00 92.00 93 LYS A C 1
ATOM 706 O O . LYS A 1 93 ? -6.618 -2.598 -3.241 1.00 92.00 93 LYS A O 1
ATOM 711 N N . CYS A 1 94 ? -5.750 -2.227 -1.203 1.00 94.88 94 CYS A N 1
ATOM 712 C CA . CYS A 1 94 ? -4.522 -1.586 -1.668 1.00 94.88 94 CYS A CA 1
ATOM 713 C C . CYS A 1 94 ? -3.683 -2.559 -2.501 1.00 94.88 94 CYS A C 1
ATOM 715 O O . CYS A 1 94 ? -3.254 -2.200 -3.595 1.00 94.88 94 CYS A O 1
ATOM 717 N N . ILE A 1 95 ? -3.507 -3.797 -2.032 1.00 94.12 95 ILE A N 1
ATOM 718 C CA . ILE A 1 95 ? -2.742 -4.836 -2.736 1.00 94.12 95 ILE A CA 1
ATOM 719 C C . ILE A 1 95 ? -3.424 -5.218 -4.052 1.00 94.12 95 ILE A C 1
ATOM 721 O O . ILE A 1 95 ? -2.768 -5.221 -5.091 1.00 94.12 95 ILE A O 1
ATOM 725 N N . GLU A 1 96 ? -4.730 -5.499 -4.014 1.00 93.81 96 GLU A N 1
ATOM 726 C CA . GLU A 1 96 ? -5.539 -5.851 -5.188 1.00 93.81 96 GLU A CA 1
ATOM 727 C C . GLU A 1 96 ? -5.415 -4.783 -6.278 1.00 93.81 96 GLU A C 1
ATOM 729 O O . GLU A 1 96 ? -5.107 -5.097 -7.427 1.00 93.81 96 GLU A O 1
ATOM 734 N N . HIS A 1 97 ? -5.591 -3.514 -5.902 1.00 92.06 97 HIS A N 1
ATOM 735 C CA . HIS A 1 97 ? -5.491 -2.407 -6.840 1.00 92.06 97 HIS A CA 1
ATOM 736 C C . HIS A 1 97 ? -4.067 -2.253 -7.379 1.00 92.06 97 HIS A C 1
ATOM 738 O O . HIS A 1 97 ? -3.891 -2.195 -8.588 1.00 92.06 97 HIS A O 1
ATOM 744 N N . SER A 1 98 ? -3.057 -2.255 -6.501 1.00 89.94 98 SER A N 1
ATOM 745 C CA . SER A 1 98 ? -1.652 -2.069 -6.891 1.00 89.94 98 SER A CA 1
ATOM 746 C C . SE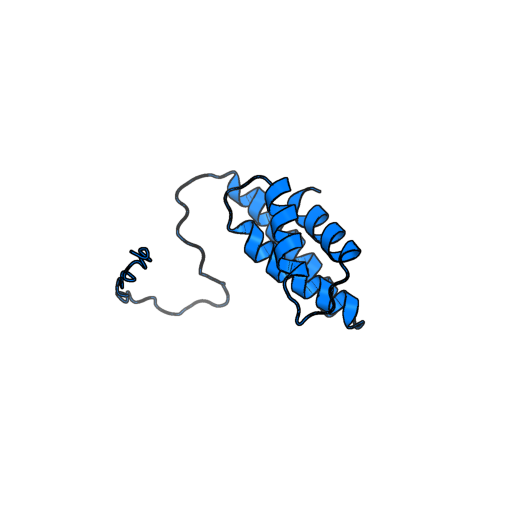R A 1 98 ? -1.196 -3.134 -7.886 1.00 89.94 98 SER A C 1
ATOM 748 O O . SER A 1 98 ? -0.602 -2.805 -8.902 1.00 89.94 98 SER A O 1
ATOM 750 N N . VAL A 1 99 ? -1.497 -4.410 -7.616 1.00 90.62 99 VAL A N 1
ATOM 751 C CA . VAL A 1 99 ? -1.121 -5.539 -8.485 1.00 90.62 99 VAL A CA 1
ATOM 752 C C . VAL A 1 99 ? -1.966 -5.576 -9.761 1.00 90.62 99 VAL A C 1
ATOM 754 O O . VAL A 1 99 ? -1.488 -6.039 -10.792 1.00 90.62 99 VAL A O 1
ATOM 757 N N . GLY A 1 100 ? -3.196 -5.058 -9.719 1.00 88.00 100 GLY A N 1
ATOM 758 C CA . GLY A 1 100 ? -4.072 -4.937 -10.885 1.00 88.00 100 GLY A CA 1
ATOM 759 C C . GLY A 1 100 ? -3.628 -3.891 -11.916 1.00 88.00 100 GLY A C 1
ATOM 760 O O . GLY A 1 100 ? -4.157 -3.879 -13.031 1.00 88.00 100 GLY A O 1
ATOM 761 N N . LEU A 1 101 ? -2.652 -3.032 -11.591 1.00 85.69 101 LEU A N 1
ATOM 762 C CA . LEU A 1 101 ? -2.049 -2.070 -12.521 1.00 85.69 101 LEU A CA 1
ATOM 763 C C . LEU A 1 101 ? -1.086 -2.786 -13.479 1.00 85.69 101 LEU A C 1
ATOM 765 O O . LEU A 1 101 ? 0.127 -2.611 -13.428 1.00 85.69 101 LEU A O 1
ATOM 769 N N . ASN A 1 102 ? -1.648 -3.582 -14.391 1.00 74.12 102 ASN A N 1
ATOM 770 C CA . ASN A 1 102 ? -0.924 -4.479 -15.305 1.00 74.12 102 ASN A CA 1
ATOM 771 C C . ASN A 1 102 ? 0.100 -3.787 -16.232 1.00 74.12 102 ASN A C 1
ATOM 773 O O . ASN A 1 102 ? 0.867 -4.466 -16.913 1.00 74.12 102 ASN A O 1
ATOM 777 N N . PHE A 1 103 ? 0.093 -2.454 -16.306 1.00 78.50 103 PHE A N 1
ATOM 778 C CA . PHE A 1 103 ? 1.057 -1.658 -17.070 1.00 78.50 103 PHE A CA 1
ATOM 779 C C . PHE A 1 103 ? 2.344 -1.343 -16.287 1.00 78.50 103 PHE A C 1
ATOM 781 O O . PHE A 1 103 ? 3.313 -0.882 -16.888 1.00 78.50 103 PHE A O 1
ATOM 788 N N . LEU A 1 104 ? 2.367 -1.597 -14.975 1.00 79.75 104 LEU A N 1
ATOM 789 C CA . LEU A 1 104 ? 3.526 -1.437 -14.098 1.00 79.75 104 LEU A CA 1
ATOM 790 C C . LEU A 1 104 ? 4.124 -2.802 -13.751 1.00 79.75 104 LEU A C 1
ATOM 792 O O . LEU A 1 104 ? 3.409 -3.783 -13.536 1.00 79.75 104 LEU A O 1
ATOM 796 N N . LYS A 1 105 ? 5.453 -2.871 -13.631 1.00 85.00 105 LYS A N 1
ATOM 797 C CA . LYS A 1 105 ? 6.122 -4.062 -13.093 1.00 85.00 105 LYS A CA 1
ATOM 798 C C . LYS A 1 105 ? 6.101 -4.020 -11.570 1.00 85.00 105 LYS A C 1
ATOM 800 O O . LYS A 1 105 ? 7.019 -3.517 -10.934 1.00 85.00 105 LYS A O 1
ATOM 805 N N . ILE A 1 106 ? 5.036 -4.560 -10.989 1.00 86.31 106 ILE A N 1
ATOM 806 C CA . ILE A 1 106 ? 4.827 -4.538 -9.541 1.00 86.31 106 ILE A CA 1
ATOM 807 C C . ILE A 1 106 ? 5.488 -5.744 -8.868 1.00 86.31 106 ILE A C 1
ATOM 809 O O . ILE A 1 106 ? 5.130 -6.899 -9.109 1.00 86.31 106 ILE A O 1
ATOM 813 N N . ASN A 1 107 ? 6.404 -5.480 -7.939 1.00 90.06 107 ASN A N 1
ATOM 814 C CA . ASN A 1 107 ? 6.896 -6.476 -6.999 1.00 90.06 107 ASN A CA 1
ATOM 815 C C . ASN A 1 107 ? 5.831 -6.722 -5.920 1.00 90.06 107 ASN A C 1
ATOM 817 O O . ASN A 1 107 ? 5.706 -5.966 -4.958 1.00 90.06 107 ASN A O 1
ATOM 821 N N . VAL A 1 108 ? 5.076 -7.813 -6.061 1.00 91.31 108 VAL A N 1
ATOM 822 C CA . VAL A 1 108 ? 3.953 -8.162 -5.169 1.00 91.31 108 VAL A CA 1
ATOM 823 C C . VAL A 1 108 ? 4.368 -8.241 -3.694 1.00 91.31 108 VAL A C 1
ATOM 825 O O . VAL A 1 108 ? 3.605 -7.838 -2.816 1.00 91.31 108 VAL A O 1
ATOM 828 N N . LYS A 1 109 ? 5.580 -8.734 -3.398 1.00 93.69 109 LYS A N 1
ATOM 829 C CA . LYS A 1 109 ? 6.069 -8.854 -2.016 1.00 93.69 109 LYS A CA 1
ATOM 830 C C . LYS A 1 109 ? 6.308 -7.478 -1.396 1.00 93.69 109 LYS A C 1
ATOM 832 O O . LYS A 1 109 ? 5.919 -7.252 -0.253 1.00 93.69 109 LYS A O 1
ATOM 837 N N . LEU A 1 110 ? 6.916 -6.569 -2.157 1.00 92.31 110 LEU A N 1
ATOM 838 C CA . LEU A 1 110 ? 7.141 -5.189 -1.732 1.00 92.31 110 LEU A CA 1
ATOM 839 C C . LEU A 1 110 ? 5.817 -4.414 -1.631 1.00 92.31 110 LEU A C 1
ATOM 841 O O . LEU A 1 110 ? 5.592 -3.732 -0.637 1.00 92.31 110 LEU A O 1
ATOM 845 N N . ALA A 1 111 ? 4.906 -4.587 -2.594 1.00 92.88 111 ALA A N 1
ATOM 846 C CA . ALA A 1 111 ? 3.586 -3.959 -2.567 1.00 92.88 111 ALA A CA 1
ATOM 847 C C . ALA A 1 111 ? 2.778 -4.358 -1.323 1.00 92.88 111 ALA A C 1
ATOM 849 O O . ALA A 1 111 ? 2.235 -3.496 -0.632 1.00 92.88 111 ALA A O 1
ATOM 850 N N . ARG A 1 112 ? 2.753 -5.658 -0.991 1.00 94.56 112 ARG A N 1
ATOM 851 C CA . ARG A 1 112 ? 2.120 -6.163 0.236 1.00 94.56 112 ARG A CA 1
ATOM 852 C C . ARG A 1 112 ? 2.741 -5.539 1.483 1.00 94.56 112 ARG A C 1
ATOM 854 O O . ARG A 1 112 ? 2.008 -5.012 2.313 1.00 94.56 112 ARG A O 1
ATOM 861 N N . HIS A 1 113 ? 4.071 -5.530 1.574 1.00 95.56 113 HIS A N 1
ATOM 862 C CA . HIS A 1 113 ? 4.777 -4.940 2.710 1.00 95.56 113 HIS A CA 1
ATOM 863 C C . HIS A 1 113 ? 4.421 -3.458 2.925 1.00 95.56 113 HIS A C 1
ATOM 865 O O . HIS A 1 113 ? 4.108 -3.053 4.046 1.00 95.56 113 HIS A O 1
ATOM 871 N N . GLU A 1 114 ? 4.418 -2.646 1.864 1.00 94.19 114 GLU A N 1
ATOM 872 C CA . GLU A 1 114 ? 4.113 -1.216 1.982 1.00 94.19 114 GLU A CA 1
ATOM 873 C C . GLU A 1 114 ? 2.616 -0.949 2.238 1.00 94.19 114 GLU A C 1
ATOM 875 O O . GLU A 1 114 ? 2.291 -0.095 3.063 1.00 94.19 114 GLU A O 1
ATOM 880 N N . CYS A 1 115 ? 1.686 -1.704 1.636 1.00 94.00 115 CYS A N 1
ATOM 881 C CA . CYS A 1 115 ? 0.254 -1.588 1.955 1.00 94.00 115 CYS A CA 1
ATOM 882 C C . CYS A 1 115 ? -0.044 -1.964 3.422 1.00 94.00 115 CYS A C 1
ATOM 884 O O . CYS A 1 115 ? -0.849 -1.303 4.084 1.00 94.00 115 CYS A O 1
ATOM 886 N N . GLU A 1 116 ? 0.594 -3.004 3.964 1.00 95.38 116 GLU A N 1
ATOM 887 C CA . GLU A 1 116 ? 0.468 -3.379 5.381 1.00 95.38 116 GLU A CA 1
ATOM 888 C C . GLU A 1 116 ? 1.039 -2.291 6.298 1.00 95.38 116 GLU A C 1
ATOM 890 O O . GLU A 1 116 ? 0.414 -1.914 7.286 1.00 95.38 116 GLU A O 1
ATOM 895 N N . LYS A 1 117 ? 2.181 -1.702 5.941 1.00 94.00 117 LYS A N 1
ATOM 896 C CA . LYS A 1 117 ? 2.768 -0.575 6.676 1.00 94.00 117 LYS A CA 1
ATOM 897 C C . LYS A 1 117 ? 1.882 0.671 6.662 1.00 94.00 117 LYS A C 1
ATOM 899 O O . LYS A 1 117 ? 1.829 1.400 7.646 1.00 94.00 117 LYS A O 1
ATOM 904 N N . ILE A 1 118 ? 1.154 0.936 5.578 1.00 91.44 118 ILE A N 1
ATOM 905 C CA . ILE A 1 118 ? 0.234 2.080 5.521 1.00 91.44 118 ILE A CA 1
ATOM 906 C C . ILE A 1 118 ? -0.937 1.887 6.491 1.00 91.44 118 ILE A C 1
ATOM 908 O O . ILE A 1 118 ? -1.214 2.780 7.297 1.00 91.44 118 ILE A O 1
ATOM 912 N N . PHE A 1 119 ? -1.595 0.727 6.452 1.00 91.75 119 PHE A N 1
ATOM 913 C CA . PHE A 1 119 ? -2.879 0.540 7.134 1.0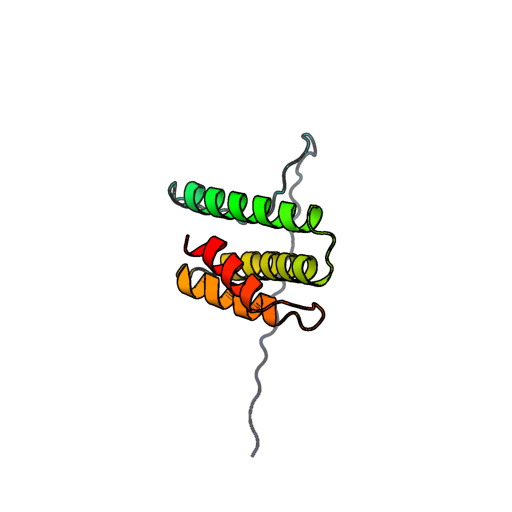0 91.75 119 PHE A CA 1
ATOM 914 C C . PHE A 1 119 ? -2.805 -0.203 8.475 1.00 91.75 119 PHE A C 1
ATOM 916 O O . PHE A 1 119 ? -3.655 0.042 9.323 1.00 91.75 119 PHE A O 1
ATOM 923 N N . LEU A 1 120 ? -1.823 -1.081 8.694 1.00 89.38 120 LEU A N 1
ATOM 924 C CA . LEU A 1 120 ? -1.793 -2.004 9.842 1.00 89.38 120 LEU A CA 1
ATOM 925 C C . LEU A 1 120 ? -0.715 -1.699 10.888 1.00 89.38 120 LEU A C 1
ATOM 927 O O . LEU A 1 120 ? -0.917 -2.053 12.046 1.00 89.38 120 LEU A O 1
ATOM 931 N N . ASN A 1 121 ? 0.393 -1.055 10.498 1.00 77.12 121 ASN A N 1
ATOM 932 C CA . ASN A 1 121 ? 1.519 -0.707 11.384 1.00 77.12 121 ASN A CA 1
ATOM 933 C C . ASN A 1 121 ? 1.742 0.801 11.470 1.00 77.12 121 ASN A C 1
ATOM 935 O O . ASN A 1 121 ? 2.172 1.393 10.459 1.00 77.12 121 ASN A O 1
#

Radius of gyration: 18.95 Å; chains: 1; bounding box: 53×52×40 Å

Organism: NCBI:txid1854492